Protein AF-A0A192H4T4-F1 (afdb_monomer)

Solvent-accessible surface area (backbone atoms only — not comparable to full-atom values): 6765 Å² total; per-residue (Å²): 135,54,72,69,37,53,52,30,50,54,44,42,57,75,65,61,73,80,56,85,68,47,50,64,35,34,38,38,35,41,34,66,88,84,41,29,37,36,37,29,46,33,38,27,42,76,93,49,92,63,68,48,77,42,82,41,45,76,42,51,58,85,45,52,66,62,51,51,50,34,54,51,52,47,56,73,76,39,93,54,59,75,45,82,44,63,57,86,54,76,77,71,84,78,84,70,83,75,75,79,88,77,80,88,79,81,89,80,90,136

Nearest PDB structures (foldseek):
  5i4a-assembly2_C  TM=3.421E-01  e=2.705E-01  Marinitoga piezophila KA3
  4bij-assembly1_A  TM=5.488E-01  e=2.875E+00  Escherichia phage T7
  1wsj-assembly3_C  TM=3.335E-01  e=1.816E+00  Escherichia coli
  1f21-assembly1_A  TM=3.363E-01  e=1.816E+00  Escherichia coli
  2z1j-assembly1_A  TM=3.312E-01  e=1.939E+00  Escherichia coli

Organism: NCBI:txid375175

Sequence (110 aa):
MIKASRELLERYDAKFTKLFNHEYWLVIVADYYDKVHTFYLYNKHIKQPLTDSHELARVEMSDKDTYTIMLRDLKVHSNLRIEFRDTRWPVRPESTVLVDRVHGHGSVTE

pLDDT: mean 80.96, std 19.26, range [36.34, 94.69]

Structure (mmCIF, N/CA/C/O backbone):
data_AF-A0A192H4T4-F1
#
_entry.id   AF-A0A192H4T4-F1
#
loop_
_atom_site.group_PDB
_atom_site.id
_atom_site.type_symbol
_atom_site.label_atom_id
_atom_site.label_alt_id
_atom_site.label_comp_id
_atom_site.label_asym_id
_atom_site.label_entity_id
_atom_site.label_seq_id
_atom_site.pdbx_PDB_ins_code
_atom_site.Cartn_x
_atom_site.Cartn_y
_atom_site.Cartn_z
_atom_site.occupancy
_atom_site.B_iso_or_equiv
_atom_site.auth_seq_id
_atom_site.auth_comp_id
_atom_site.auth_asym_id
_atom_site.auth_atom_id
_atom_site.pdbx_PDB_model_num
ATOM 1 N N . MET A 1 1 ? 3.131 12.474 -13.783 1.00 72.38 1 MET A N 1
ATOM 2 C CA . MET A 1 1 ? 2.374 11.319 -13.262 1.00 72.38 1 MET A CA 1
ATOM 3 C C . MET A 1 1 ? 2.129 10.352 -14.413 1.00 72.38 1 MET A C 1
ATOM 5 O O . MET A 1 1 ? 1.725 10.803 -15.479 1.00 72.38 1 MET A O 1
ATOM 9 N N . ILE A 1 2 ? 2.446 9.069 -14.234 1.00 89.50 2 ILE A N 1
ATOM 10 C CA . ILE A 1 2 ? 2.265 8.013 -15.253 1.00 89.50 2 ILE A CA 1
ATOM 11 C C . ILE A 1 2 ? 0.856 7.405 -15.175 1.00 89.50 2 ILE A C 1
ATOM 13 O O . ILE A 1 2 ? 0.200 7.525 -14.141 1.00 89.50 2 ILE A O 1
ATOM 17 N N . LYS A 1 3 ? 0.403 6.718 -16.235 1.00 91.38 3 LYS A N 1
ATOM 18 C CA . LYS A 1 3 ? -0.938 6.101 -16.287 1.00 91.38 3 LYS A CA 1
ATOM 19 C C . LYS A 1 3 ? -1.193 5.157 -15.101 1.00 91.38 3 LYS A C 1
ATOM 21 O O . LYS A 1 3 ? -2.185 5.328 -14.405 1.00 91.38 3 LYS A O 1
ATOM 26 N N . ALA A 1 4 ? -0.243 4.265 -14.808 1.00 88.19 4 ALA A N 1
ATOM 27 C CA . ALA A 1 4 ? -0.338 3.328 -13.685 1.00 88.19 4 ALA A CA 1
ATOM 28 C C . ALA A 1 4 ? -0.497 4.032 -12.322 1.00 88.19 4 ALA A C 1
ATOM 30 O O . ALA A 1 4 ? -1.269 3.591 -11.477 1.00 88.19 4 ALA A O 1
ATOM 31 N N . SER A 1 5 ? 0.194 5.160 -12.126 1.00 90.25 5 SER A N 1
ATOM 32 C CA . SER A 1 5 ? 0.088 5.980 -10.913 1.00 90.25 5 SER A CA 1
ATOM 33 C C . SER A 1 5 ? -1.295 6.622 -10.795 1.00 90.25 5 SER A C 1
ATOM 35 O O . SER A 1 5 ? -1.905 6.582 -9.733 1.00 90.25 5 SER A O 1
ATOM 37 N N . ARG A 1 6 ? -1.854 7.122 -11.903 1.00 92.19 6 ARG A N 1
ATOM 38 C CA . ARG A 1 6 ? -3.225 7.645 -11.916 1.00 92.19 6 ARG A CA 1
ATOM 39 C C . ARG A 1 6 ? -4.250 6.563 -11.556 1.00 92.19 6 ARG A C 1
ATOM 41 O O . ARG A 1 6 ? -5.071 6.800 -10.680 1.00 92.19 6 ARG A O 1
ATOM 48 N N . GLU A 1 7 ? -4.143 5.376 -12.152 1.00 93.75 7 GLU A N 1
ATOM 49 C CA . GLU A 1 7 ? -5.040 4.246 -11.859 1.00 93.75 7 GLU A CA 1
ATOM 50 C C . GLU A 1 7 ? -4.943 3.793 -10.391 1.00 93.75 7 GLU A C 1
ATOM 52 O O . GLU A 1 7 ? -5.960 3.491 -9.765 1.00 93.75 7 GLU A O 1
ATOM 57 N N . LEU A 1 8 ? -3.735 3.794 -9.813 1.00 93.44 8 LEU A N 1
ATOM 58 C CA . LEU A 1 8 ? -3.517 3.545 -8.384 1.00 93.44 8 LEU A CA 1
ATOM 59 C C . LEU A 1 8 ? -4.271 4.560 -7.518 1.00 93.44 8 LEU A C 1
ATOM 61 O O . LEU A 1 8 ? -4.944 4.162 -6.568 1.00 93.44 8 LEU A O 1
ATOM 65 N N . LEU A 1 9 ? -4.155 5.853 -7.832 1.00 93.69 9 LEU A N 1
ATOM 66 C CA . LEU A 1 9 ? -4.810 6.913 -7.065 1.00 93.69 9 LEU A CA 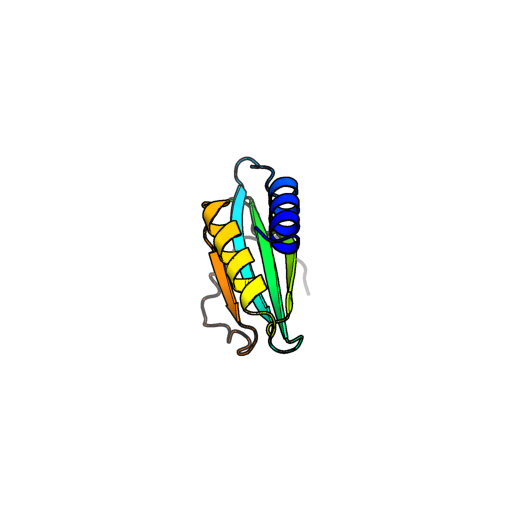1
ATOM 67 C C . LEU A 1 9 ? -6.335 6.881 -7.220 1.00 93.69 9 LEU A C 1
ATOM 69 O O . LEU A 1 9 ? -7.042 7.075 -6.239 1.00 93.69 9 LEU A O 1
ATOM 73 N N . GLU A 1 10 ? -6.851 6.570 -8.409 1.00 93.94 10 GLU A N 1
ATOM 74 C CA . GLU A 1 10 ? -8.294 6.410 -8.639 1.00 93.94 10 GLU A CA 1
ATOM 75 C C . GLU A 1 10 ? -8.865 5.242 -7.823 1.00 93.94 10 GLU A C 1
ATOM 77 O O . GLU A 1 10 ? -9.912 5.369 -7.187 1.00 93.94 10 GLU A O 1
ATOM 82 N N . ARG A 1 11 ? -8.152 4.110 -7.774 1.00 93.50 11 ARG A N 1
ATOM 83 C CA . ARG A 1 11 ? -8.535 2.973 -6.924 1.00 93.50 11 ARG A CA 1
ATOM 84 C C . ARG A 1 11 ? -8.406 3.295 -5.440 1.00 93.50 11 ARG A C 1
ATOM 86 O O . ARG A 1 11 ? -9.246 2.856 -4.659 1.00 93.50 11 ARG A O 1
ATOM 93 N N . TYR A 1 12 ? -7.380 4.051 -5.050 1.00 94.25 12 TYR A N 1
ATOM 94 C CA . TYR A 1 12 ? -7.215 4.526 -3.680 1.00 94.25 12 TYR A CA 1
ATOM 95 C C . TYR A 1 12 ? -8.407 5.387 -3.255 1.00 94.25 12 TYR A C 1
ATOM 97 O O . TYR A 1 12 ? -9.023 5.085 -2.237 1.00 94.25 12 TYR A O 1
ATOM 105 N N . ASP A 1 13 ? -8.772 6.395 -4.047 1.00 92.94 13 ASP A N 1
ATOM 106 C CA . ASP A 1 13 ? -9.876 7.312 -3.741 1.00 92.94 13 ASP A CA 1
ATOM 107 C C . ASP A 1 13 ? -11.217 6.566 -3.663 1.00 92.94 13 ASP A C 1
ATOM 109 O O . ASP A 1 13 ? -11.969 6.724 -2.704 1.00 92.94 13 ASP A O 1
ATOM 113 N N . ALA A 1 14 ? -11.450 5.623 -4.584 1.00 92.69 14 ALA A N 1
ATOM 114 C CA . ALA A 1 14 ? -12.647 4.784 -4.578 1.00 92.69 14 ALA A CA 1
ATOM 115 C C . ALA A 1 14 ? -12.775 3.889 -3.329 1.00 92.69 14 ALA A C 1
ATOM 117 O O . ALA A 1 14 ? -13.886 3.523 -2.940 1.00 92.69 14 ALA A O 1
ATOM 118 N N . LYS A 1 15 ? -11.656 3.488 -2.714 1.00 89.94 15 LYS A N 1
ATOM 119 C CA . LYS A 1 15 ? -11.638 2.620 -1.522 1.00 89.94 15 LYS A CA 1
ATOM 120 C C . LYS A 1 15 ? -11.518 3.400 -0.217 1.00 89.94 15 LYS A C 1
ATOM 122 O O . LYS A 1 15 ? -11.983 2.930 0.822 1.00 89.94 15 LYS A O 1
ATOM 127 N N . PHE A 1 16 ? -10.933 4.589 -0.249 1.00 90.69 16 PHE A N 1
ATOM 128 C CA . PHE A 1 16 ? -10.751 5.439 0.916 1.00 90.69 16 PHE A CA 1
ATOM 129 C C . PHE A 1 16 ? -12.036 6.213 1.243 1.00 90.69 16 PHE A C 1
ATOM 131 O O . PHE A 1 16 ? -12.178 7.404 0.987 1.00 90.69 16 PHE A O 1
ATOM 138 N N . THR A 1 17 ? -12.986 5.524 1.870 1.00 86.38 17 THR A N 1
ATOM 139 C CA . THR A 1 17 ? -14.330 6.052 2.162 1.00 86.38 17 THR A CA 1
ATOM 140 C C . THR A 1 17 ? -14.429 6.852 3.470 1.00 86.38 17 THR A C 1
ATOM 142 O O . THR A 1 17 ? -15.525 7.242 3.864 1.00 86.38 17 THR A O 1
ATOM 145 N N . LYS A 1 18 ? -13.299 7.131 4.147 1.00 83.38 18 LYS A N 1
ATOM 146 C CA . LYS A 1 18 ? -13.221 7.891 5.418 1.00 83.38 18 LYS A CA 1
ATOM 147 C C . LYS A 1 18 ? -14.267 7.452 6.457 1.00 83.38 18 LYS A C 1
ATOM 149 O O . LYS A 1 18 ? -14.906 8.279 7.106 1.00 83.38 18 LYS A O 1
ATOM 154 N N . LEU A 1 19 ? -14.448 6.140 6.609 1.00 86.06 19 LEU A N 1
ATOM 155 C CA . LEU A 1 19 ? -15.404 5.585 7.570 1.00 86.06 19 LEU A CA 1
ATOM 156 C C . LEU A 1 19 ? -15.087 6.024 9.007 1.00 86.06 19 LEU A C 1
ATOM 158 O O . LEU A 1 19 ? -13.928 6.073 9.425 1.00 86.06 19 LEU A O 1
ATOM 162 N N . PHE A 1 20 ? -16.137 6.315 9.775 1.00 82.88 20 PHE A N 1
ATOM 163 C CA . PHE A 1 20 ? -16.020 6.697 11.179 1.00 82.88 20 PHE A CA 1
ATOM 164 C C . PHE A 1 20 ? -15.489 5.532 12.023 1.00 82.88 20 PHE A C 1
ATOM 166 O O . PHE A 1 20 ? -15.939 4.403 11.860 1.00 82.88 20 PHE A O 1
ATOM 173 N N . ASN A 1 21 ? -14.563 5.805 12.948 1.00 88.88 21 ASN A N 1
ATOM 174 C CA . ASN A 1 21 ? -13.867 4.801 13.766 1.00 88.88 21 ASN A CA 1
ATOM 175 C C . ASN A 1 21 ? -13.079 3.744 12.972 1.00 88.88 21 ASN A C 1
ATOM 177 O O . ASN A 1 21 ? -12.868 2.639 13.477 1.00 88.88 21 ASN A O 1
ATOM 181 N N . HIS A 1 22 ? -12.638 4.060 11.753 1.00 90.38 22 HIS A N 1
ATOM 182 C CA . HIS A 1 22 ? -11.704 3.217 11.011 1.00 90.38 22 HIS A CA 1
ATOM 183 C C . HIS A 1 22 ? -10.316 3.848 10.979 1.00 90.38 22 HIS A C 1
ATOM 185 O O . HIS A 1 22 ? -10.159 5.038 10.708 1.00 90.38 22 HIS A O 1
ATOM 191 N N . GLU A 1 23 ? -9.308 3.023 11.225 1.00 90.38 23 GLU A N 1
ATOM 192 C CA . GLU A 1 23 ? -7.921 3.343 10.927 1.00 90.38 23 GLU A CA 1
ATOM 193 C C . GLU A 1 23 ? -7.593 2.845 9.522 1.00 90.38 23 GLU A C 1
ATOM 195 O O . GLU A 1 23 ? -7.999 1.747 9.139 1.00 90.38 23 GLU A O 1
ATOM 200 N N . TYR A 1 24 ? -6.864 3.660 8.763 1.00 93.38 24 TYR A N 1
ATOM 201 C CA . TYR A 1 24 ? -6.397 3.326 7.423 1.00 93.38 24 TYR A CA 1
ATOM 202 C C . TYR A 1 24 ? -4.879 3.413 7.386 1.00 93.38 24 TYR A C 1
ATOM 204 O O . TYR A 1 24 ? -4.284 4.341 7.936 1.00 93.38 24 TYR A O 1
ATOM 212 N N . TRP A 1 25 ? -4.248 2.475 6.694 1.00 94.44 25 TRP A N 1
ATOM 213 C CA . TRP A 1 25 ? -2.821 2.525 6.408 1.00 94.44 25 TRP A CA 1
ATOM 214 C C . TRP A 1 25 ? -2.531 1.824 5.089 1.00 94.44 25 TRP A C 1
ATOM 216 O O . TRP A 1 25 ? -3.321 1.029 4.583 1.00 94.44 25 TRP A O 1
ATOM 226 N N . LEU A 1 26 ? -1.392 2.153 4.501 1.00 94.06 26 LEU A N 1
ATOM 227 C CA . LEU A 1 26 ? -0.948 1.565 3.249 1.00 94.06 26 LEU A CA 1
ATOM 228 C C . LEU A 1 26 ? 0.008 0.416 3.547 1.00 94.06 26 LEU A C 1
ATOM 230 O O . LEU A 1 26 ? 0.865 0.532 4.423 1.00 94.06 26 LEU A O 1
ATOM 234 N N . VAL A 1 27 ? -0.112 -0.674 2.797 1.00 93.50 27 VAL A N 1
ATOM 235 C CA . VAL A 1 27 ? 0.803 -1.815 2.882 1.00 93.50 27 VAL A CA 1
ATOM 236 C C . VAL A 1 27 ? 1.383 -2.080 1.506 1.00 93.50 27 VAL A C 1
ATOM 238 O O . VAL A 1 27 ? 0.653 -2.284 0.540 1.00 93.50 27 VAL A O 1
ATOM 241 N N . ILE A 1 28 ? 2.707 -2.075 1.413 1.00 93.38 28 ILE A N 1
ATOM 242 C CA . ILE A 1 28 ? 3.438 -2.361 0.183 1.00 93.38 28 ILE A CA 1
ATOM 243 C C . ILE A 1 28 ? 4.167 -3.675 0.390 1.00 93.38 28 ILE A C 1
ATOM 245 O O . ILE A 1 28 ? 5.063 -3.768 1.228 1.00 93.38 28 ILE A O 1
ATOM 249 N N . VAL A 1 29 ? 3.759 -4.691 -0.361 1.00 91.69 29 VAL A N 1
ATOM 250 C CA . VAL A 1 29 ? 4.316 -6.039 -0.276 1.00 91.69 29 VAL A CA 1
ATOM 251 C C . VAL A 1 29 ? 5.264 -6.245 -1.446 1.00 91.69 29 VAL A 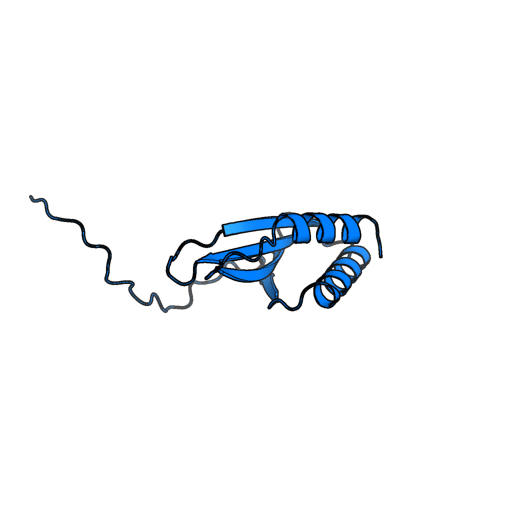C 1
ATOM 253 O O . VAL A 1 29 ? 4.837 -6.210 -2.598 1.00 91.69 29 VAL A O 1
ATOM 256 N N . ALA A 1 30 ? 6.543 -6.450 -1.149 1.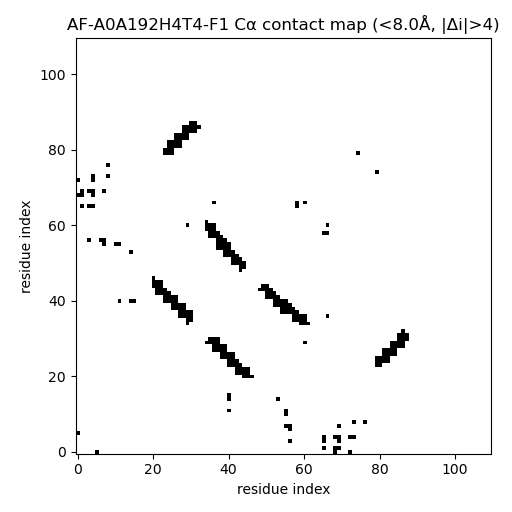00 89.75 30 ALA A N 1
ATOM 257 C CA . ALA A 1 30 ? 7.521 -6.936 -2.107 1.00 89.75 30 ALA A CA 1
ATOM 258 C C . ALA A 1 30 ? 7.444 -8.466 -2.132 1.00 89.75 30 ALA A C 1
ATOM 260 O O . ALA A 1 30 ? 7.934 -9.129 -1.211 1.00 89.75 30 ALA A O 1
ATOM 261 N N . ASP A 1 31 ? 6.788 -9.004 -3.160 1.00 88.50 31 ASP A N 1
ATOM 262 C CA . ASP A 1 31 ? 6.679 -10.437 -3.374 1.00 88.50 31 ASP A CA 1
ATOM 263 C C . ASP A 1 31 ? 7.792 -10.949 -4.292 1.00 88.50 31 ASP A C 1
ATOM 265 O O . ASP A 1 31 ? 7.824 -10.662 -5.488 1.00 88.50 31 ASP A O 1
ATOM 269 N N . TYR A 1 32 ? 8.725 -11.713 -3.727 1.00 86.69 32 TYR A N 1
ATOM 270 C CA . TYR A 1 32 ? 9.905 -12.193 -4.459 1.00 86.69 32 TYR A CA 1
ATOM 271 C C . TYR A 1 32 ? 9.662 -13.480 -5.226 1.00 86.69 32 TYR A C 1
ATOM 273 O O . TYR A 1 32 ? 10.467 -13.824 -6.093 1.00 86.69 32 TYR A O 1
ATOM 281 N N . TYR A 1 33 ? 8.581 -14.185 -4.904 1.00 85.06 33 TYR A N 1
ATOM 282 C CA . TYR A 1 33 ? 8.210 -15.414 -5.579 1.00 85.06 33 TYR A CA 1
ATOM 283 C C . TYR A 1 33 ? 7.604 -15.103 -6.953 1.00 85.06 33 TYR A C 1
ATOM 285 O O . TYR A 1 33 ? 8.089 -15.594 -7.970 1.00 85.06 33 TYR A O 1
ATOM 293 N N . ASP A 1 34 ? 6.623 -14.204 -6.982 1.00 86.56 34 ASP A N 1
ATOM 294 C CA . ASP A 1 34 ? 5.947 -13.681 -8.173 1.00 86.56 34 ASP A CA 1
ATOM 295 C C . ASP A 1 34 ? 6.723 -12.511 -8.810 1.00 86.56 34 ASP A C 1
ATOM 297 O O . ASP A 1 34 ? 6.432 -12.095 -9.926 1.00 86.56 34 ASP A O 1
ATOM 301 N N . LYS A 1 35 ? 7.759 -12.000 -8.125 1.00 91.06 35 LYS A N 1
ATOM 302 C CA . LYS A 1 35 ? 8.592 -10.856 -8.540 1.00 91.06 35 LYS A CA 1
ATOM 303 C C . LYS A 1 35 ? 7.764 -9.601 -8.810 1.00 91.06 35 LYS A C 1
ATOM 305 O O . LYS A 1 35 ? 8.017 -8.875 -9.776 1.00 91.06 35 LYS A O 1
ATOM 310 N N . VAL A 1 36 ? 6.830 -9.283 -7.916 1.00 92.19 36 VAL A N 1
ATOM 311 C CA . VAL A 1 36 ? 5.987 -8.079 -7.997 1.00 92.19 36 VAL A CA 1
ATOM 312 C C . VAL A 1 36 ? 5.993 -7.274 -6.698 1.00 92.19 36 VAL A C 1
ATOM 314 O O . VAL A 1 36 ? 6.078 -7.819 -5.603 1.00 92.19 36 VAL A O 1
ATOM 317 N N . HIS A 1 37 ? 5.844 -5.956 -6.803 1.00 92.44 37 HIS A N 1
ATOM 318 C CA . HIS A 1 37 ? 5.402 -5.116 -5.696 1.00 92.44 37 HIS A CA 1
ATOM 319 C C . HIS A 1 37 ? 3.893 -4.924 -5.796 1.00 92.44 37 HIS A C 1
ATOM 321 O O . HIS A 1 37 ? 3.379 -4.498 -6.832 1.00 92.44 37 HIS A O 1
ATOM 327 N N . THR A 1 38 ? 3.180 -5.196 -4.709 1.00 93.31 38 THR A N 1
ATOM 328 C CA . THR A 1 38 ? 1.733 -4.980 -4.637 1.00 93.31 38 THR A CA 1
ATOM 329 C C . THR A 1 38 ? 1.410 -3.933 -3.579 1.00 93.31 38 THR A C 1
ATOM 331 O O . THR A 1 38 ? 1.900 -3.996 -2.452 1.00 93.31 38 THR A O 1
ATOM 334 N N . PHE A 1 39 ? 0.595 -2.955 -3.959 1.00 94.38 39 PHE A N 1
ATOM 335 C CA . PHE A 1 39 ? 0.130 -1.861 -3.118 1.00 94.38 39 PHE A CA 1
ATOM 336 C C . PHE A 1 39 ? -1.264 -2.183 -2.603 1.00 94.38 39 PHE A C 1
ATOM 338 O O . PHE A 1 39 ? -2.171 -2.446 -3.394 1.00 94.38 39 PHE A O 1
ATOM 345 N N . TYR A 1 40 ? -1.448 -2.085 -1.294 1.00 94.69 40 TYR A N 1
ATOM 346 C CA . TYR A 1 40 ? -2.726 -2.300 -0.641 1.00 94.69 40 TYR A CA 1
ATOM 347 C C . TYR A 1 40 ? -3.125 -1.103 0.219 1.00 94.69 40 TYR A C 1
ATOM 349 O O . TYR A 1 40 ? -2.282 -0.475 0.863 1.00 94.69 40 TYR A O 1
ATOM 357 N N . LEU A 1 41 ? -4.429 -0.844 0.280 1.00 94.50 41 LEU A N 1
ATOM 358 C CA . LEU A 1 41 ? -5.050 -0.033 1.319 1.00 94.50 41 LEU A CA 1
ATOM 359 C C . LEU A 1 41 ? -5.642 -0.974 2.355 1.00 94.50 41 LEU A C 1
AT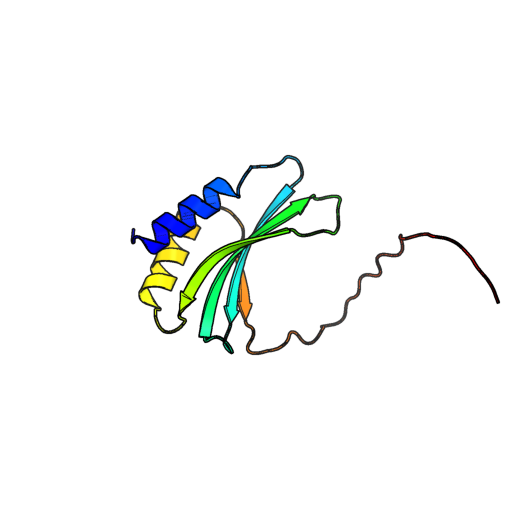OM 361 O O . LEU A 1 41 ? -6.539 -1.757 2.043 1.00 94.50 41 LEU A O 1
ATOM 365 N N . TYR A 1 42 ? -5.134 -0.901 3.574 1.00 93.75 42 TYR A N 1
ATOM 366 C CA . TYR A 1 42 ? -5.697 -1.622 4.699 1.00 93.75 42 TYR A CA 1
ATOM 367 C C . TYR A 1 42 ? -6.611 -0.682 5.465 1.00 93.75 42 TYR A C 1
ATOM 369 O O . TYR A 1 42 ? -6.327 0.512 5.605 1.00 93.75 42 TYR A O 1
ATOM 377 N N . ASN A 1 43 ? -7.711 -1.227 5.964 1.00 92.00 43 ASN A N 1
ATOM 378 C CA . ASN A 1 43 ? -8.551 -0.535 6.916 1.00 92.00 43 ASN A CA 1
ATOM 379 C C . ASN A 1 43 ? -8.987 -1.479 8.031 1.00 92.00 43 ASN A C 1
ATOM 381 O O . ASN A 1 43 ? -9.112 -2.687 7.841 1.00 92.00 43 ASN A O 1
ATOM 385 N N . LYS A 1 44 ? -9.212 -0.923 9.212 1.00 91.06 44 LYS A N 1
ATOM 386 C CA . LYS A 1 44 ? -9.691 -1.679 10.363 1.00 91.06 44 LYS A CA 1
ATOM 387 C C . LYS A 1 44 ? -10.588 -0.801 11.207 1.00 91.06 44 LYS A C 1
ATOM 389 O O . LYS A 1 44 ? -10.230 0.330 11.529 1.00 91.06 44 LYS A O 1
ATOM 394 N N . HIS A 1 45 ? -11.728 -1.339 11.621 1.00 89.50 45 HIS A N 1
ATOM 395 C CA . HIS A 1 45 ? -12.543 -0.682 12.633 1.00 89.50 45 HIS A CA 1
ATOM 396 C C . HIS A 1 45 ? -11.835 -0.772 13.992 1.00 89.50 45 HIS A C 1
ATOM 398 O O . HIS A 1 45 ? -11.507 -1.865 14.446 1.00 89.50 45 HIS A O 1
ATOM 404 N N . ILE A 1 46 ? -11.647 0.354 14.683 1.00 87.94 46 ILE A N 1
ATOM 405 C CA . ILE A 1 46 ? -10.818 0.459 15.902 1.00 87.94 46 ILE A CA 1
ATOM 406 C C . ILE A 1 46 ? -11.236 -0.549 16.988 1.00 87.94 46 ILE A C 1
ATOM 408 O O . ILE A 1 46 ? -10.395 -1.061 17.721 1.00 87.94 46 ILE A O 1
ATOM 412 N N . LYS A 1 47 ? -12.532 -0.872 17.079 1.00 86.44 47 LYS A N 1
ATOM 413 C CA . LYS A 1 47 ? -13.077 -1.809 18.082 1.00 86.44 47 LYS A CA 1
ATOM 414 C C . LYS A 1 47 ? -13.185 -3.266 17.618 1.00 86.44 47 LYS A C 1
ATOM 416 O O . LYS A 1 47 ? -13.736 -4.077 18.350 1.00 86.44 47 LYS A O 1
ATOM 421 N N . GLN A 1 48 ? -12.761 -3.591 16.398 1.00 84.62 48 GLN A N 1
ATOM 422 C CA . GLN A 1 48 ? -12.885 -4.940 15.842 1.00 84.62 48 GLN A CA 1
ATOM 423 C C . 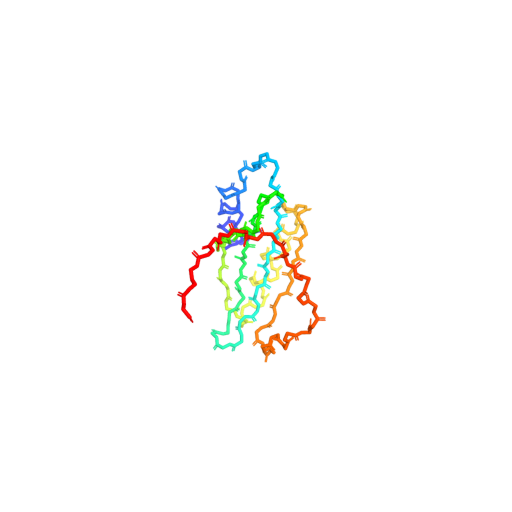GLN A 1 48 ? -11.512 -5.472 15.433 1.00 84.62 48 GLN A C 1
ATOM 425 O O . GLN A 1 48 ? -10.682 -4.700 14.965 1.00 84.62 48 GLN A O 1
ATOM 430 N N . PRO A 1 49 ? -11.245 -6.779 15.573 1.00 81.94 49 PRO A N 1
ATOM 431 C CA . PRO A 1 49 ? -9.962 -7.358 15.184 1.00 81.94 49 PRO A CA 1
ATOM 432 C C . PRO A 1 49 ? -9.801 -7.500 13.662 1.00 81.94 49 PRO A C 1
ATOM 434 O O . PRO A 1 49 ? -8.679 -7.684 13.195 1.00 81.94 49 PRO A O 1
ATOM 437 N N . LEU A 1 50 ? -10.892 -7.404 12.894 1.00 86.50 50 LEU A N 1
ATOM 438 C CA . LEU A 1 50 ? -10.888 -7.649 11.457 1.00 86.50 50 LEU A CA 1
ATOM 439 C C . LEU A 1 50 ? -10.261 -6.483 10.684 1.00 86.50 50 LEU A C 1
ATOM 441 O O . LEU A 1 50 ? -10.754 -5.355 10.727 1.00 86.50 50 LEU A O 1
ATOM 445 N N . THR A 1 51 ? -9.191 -6.795 9.958 1.00 88.50 51 THR A N 1
ATOM 446 C CA . THR A 1 51 ? -8.555 -5.894 8.997 1.00 88.50 51 THR A CA 1
ATOM 447 C C . THR A 1 51 ? -9.037 -6.262 7.604 1.00 88.50 51 THR A C 1
ATOM 449 O O . THR A 1 51 ? -8.907 -7.415 7.194 1.00 88.50 51 THR A O 1
ATOM 452 N N . ASP A 1 52 ? -9.563 -5.285 6.881 1.00 88.56 52 ASP A N 1
ATOM 453 C CA . ASP A 1 52 ? -9.866 -5.407 5.465 1.00 88.56 52 ASP A CA 1
ATOM 454 C C . ASP A 1 52 ? -8.664 -4.927 4.641 1.00 88.56 52 ASP A C 1
ATOM 456 O O . ASP A 1 52 ? -7.983 -3.963 5.007 1.00 88.56 52 ASP A O 1
ATOM 460 N N . SER A 1 53 ? -8.384 -5.623 3.543 1.00 91.44 53 SER A N 1
ATOM 461 C CA . SER A 1 53 ? -7.301 -5.300 2.623 1.00 91.44 53 SER A CA 1
ATOM 462 C C . SER A 1 53 ? -7.833 -5.147 1.205 1.00 91.44 53 SER A C 1
ATOM 464 O O . SER A 1 53 ? -8.382 -6.089 0.630 1.00 91.44 53 SER A O 1
ATOM 466 N N . HIS A 1 54 ? -7.578 -3.996 0.595 1.00 93.31 54 HIS A N 1
ATOM 467 C CA . HIS A 1 54 ? -7.916 -3.725 -0.796 1.00 93.31 54 HIS A CA 1
ATOM 468 C C . HIS A 1 54 ? -6.650 -3.613 -1.639 1.00 93.31 54 HIS A C 1
ATOM 470 O O . HIS A 1 54 ? -5.804 -2.762 -1.370 1.00 93.31 54 HIS A O 1
ATOM 476 N N . GLU A 1 55 ? -6.528 -4.439 -2.677 1.00 94.50 55 GLU A N 1
ATOM 477 C CA . GLU A 1 55 ? -5.464 -4.287 -3.670 1.00 94.50 55 GLU A CA 1
ATOM 478 C C . GLU A 1 55 ? -5.710 -3.024 -4.505 1.00 94.50 55 GLU A C 1
ATOM 480 O O . GLU A 1 55 ? -6.778 -2.843 -5.093 1.00 94.50 55 GLU A O 1
ATOM 485 N N . LEU A 1 56 ? -4.714 -2.142 -4.552 1.00 93.62 56 LEU A N 1
ATOM 486 C CA . LEU A 1 56 ? -4.758 -0.915 -5.337 1.00 93.62 56 LEU A CA 1
ATOM 487 C C . LEU A 1 56 ? -4.038 -1.106 -6.670 1.00 93.62 56 LEU A C 1
ATOM 489 O O . LEU A 1 56 ? -4.602 -0.832 -7.726 1.00 93.62 56 LEU A O 1
ATOM 493 N N . ALA A 1 57 ? -2.804 -1.602 -6.645 1.00 94.38 57 ALA A N 1
ATOM 494 C CA . ALA A 1 57 ? -2.038 -1.850 -7.858 1.00 94.38 57 ALA A CA 1
ATOM 495 C C . ALA A 1 57 ? -0.971 -2.917 -7.646 1.00 94.38 57 ALA A C 1
ATOM 497 O O . ALA A 1 57 ? -0.507 -3.144 -6.530 1.00 94.38 57 ALA A O 1
ATOM 498 N N . ARG A 1 58 ? -0.526 -3.497 -8.757 1.00 93.75 58 ARG A N 1
ATOM 499 C CA . ARG A 1 58 ? 0.575 -4.448 -8.830 1.00 93.75 58 ARG A CA 1
ATOM 500 C C . ARG A 1 58 ? 1.542 -3.989 -9.918 1.00 93.75 58 ARG A C 1
ATOM 502 O O . ARG A 1 58 ? 1.108 -3.624 -11.007 1.00 93.75 58 ARG A O 1
ATOM 509 N N . VAL A 1 59 ? 2.833 -3.993 -9.613 1.00 93.69 59 VAL A N 1
ATOM 510 C CA . VAL A 1 59 ? 3.916 -3.628 -10.535 1.00 93.69 59 VAL A CA 1
ATOM 511 C C . VAL A 1 59 ? 5.016 -4.675 -10.460 1.00 93.69 59 VAL A C 1
ATOM 513 O O . VAL A 1 59 ? 5.315 -5.186 -9.384 1.00 93.69 59 VAL A O 1
ATOM 516 N N . GLU A 1 60 ? 5.632 -5.008 -11.585 1.00 93.62 60 GLU A N 1
ATOM 517 C CA . GLU A 1 60 ? 6.768 -5.929 -11.601 1.00 93.62 60 GLU A CA 1
ATOM 518 C C . GLU A 1 60 ? 7.964 -5.342 -10.837 1.00 93.62 60 GLU A C 1
ATOM 520 O O . GLU A 1 60 ? 8.259 -4.150 -10.919 1.00 93.62 60 GLU A O 1
ATOM 525 N N . MET A 1 61 ? 8.705 -6.173 -10.102 1.00 89.94 61 MET A N 1
ATOM 526 C CA . MET A 1 61 ? 9.899 -5.733 -9.366 1.00 89.94 61 MET A CA 1
ATOM 527 C C . MET A 1 61 ? 11.021 -5.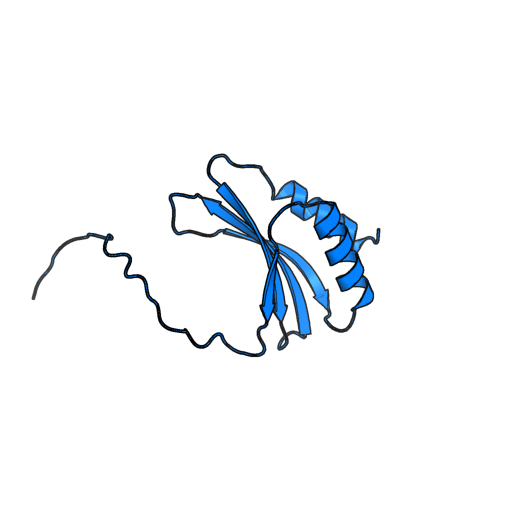233 -10.280 1.00 89.94 61 MET A C 1
ATOM 529 O O . MET A 1 61 ? 11.874 -4.461 -9.836 1.00 89.94 61 MET A O 1
ATOM 533 N N . SER A 1 62 ? 11.028 -5.677 -11.537 1.00 90.00 62 SER A N 1
ATOM 534 C CA . SER A 1 62 ? 11.954 -5.203 -12.567 1.00 90.00 62 SER A CA 1
ATOM 535 C C . SER A 1 62 ? 11.683 -3.747 -12.957 1.00 90.00 62 SER A C 1
ATOM 537 O O . SER A 1 62 ? 12.625 -3.029 -13.288 1.00 90.00 62 SER A O 1
ATOM 539 N N . ASP A 1 63 ? 10.431 -3.288 -12.860 1.00 91.00 63 ASP A N 1
ATOM 540 C CA . ASP A 1 63 ? 10.013 -1.943 -13.263 1.00 91.00 63 ASP A CA 1
ATOM 541 C C . ASP A 1 63 ? 10.149 -0.942 -12.103 1.00 91.00 63 ASP A C 1
ATOM 543 O O . ASP A 1 63 ? 9.191 -0.459 -11.484 1.00 91.00 63 ASP A O 1
ATOM 547 N N . LYS A 1 64 ? 11.411 -0.6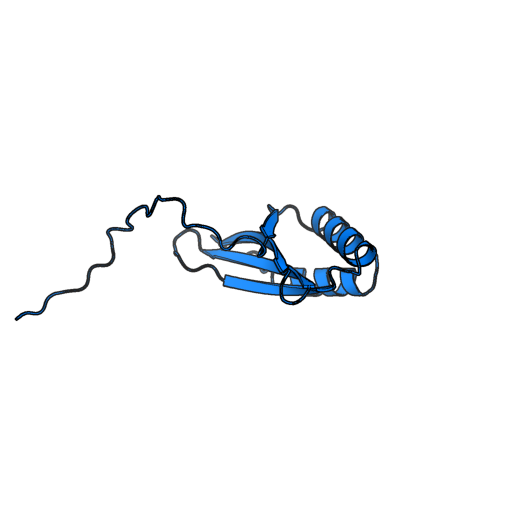76 -11.751 1.00 90.19 64 LYS A N 1
ATOM 548 C CA . LYS A 1 64 ? 11.779 0.181 -10.614 1.00 90.19 64 LYS A CA 1
ATOM 549 C C . LYS A 1 64 ? 11.326 1.625 -10.802 1.00 90.19 64 LYS A C 1
ATOM 551 O O . LYS A 1 64 ? 10.986 2.279 -9.813 1.00 90.19 64 LYS A O 1
ATOM 556 N N . ASP A 1 65 ? 11.313 2.117 -12.036 1.00 92.00 65 ASP A N 1
ATOM 557 C CA . ASP A 1 65 ? 10.878 3.469 -12.373 1.00 92.00 65 ASP A CA 1
ATOM 558 C C . ASP A 1 65 ? 9.382 3.649 -12.100 1.00 92.00 65 ASP A C 1
ATOM 560 O O . ASP A 1 65 ? 9.002 4.566 -11.363 1.00 92.00 65 ASP A O 1
ATOM 564 N N . THR A 1 66 ? 8.533 2.733 -12.585 1.00 91.38 66 THR A N 1
ATOM 565 C CA . THR A 1 66 ? 7.088 2.759 -12.308 1.00 91.38 66 THR A CA 1
ATOM 566 C C . THR A 1 66 ? 6.820 2.647 -10.814 1.00 91.38 66 THR A C 1
ATOM 568 O O . THR A 1 66 ? 6.088 3.475 -10.271 1.00 91.38 66 THR A O 1
ATOM 571 N N . TYR A 1 67 ? 7.465 1.705 -10.118 1.00 93.19 67 TYR A N 1
ATOM 572 C CA . TYR A 1 67 ? 7.337 1.565 -8.663 1.00 93.19 67 TYR A CA 1
ATOM 573 C C . TYR A 1 67 ? 7.694 2.859 -7.917 1.00 93.19 67 TYR A C 1
ATOM 575 O O . TYR A 1 67 ? 6.945 3.309 -7.048 1.00 93.19 67 TYR A O 1
ATOM 583 N N . THR A 1 68 ? 8.820 3.485 -8.268 1.00 93.12 68 THR A N 1
ATOM 584 C CA . THR A 1 68 ? 9.304 4.702 -7.600 1.00 93.12 68 THR A CA 1
ATOM 585 C C . THR A 1 68 ? 8.353 5.874 -7.818 1.00 93.12 68 THR A C 1
ATOM 587 O O . THR A 1 68 ? 8.055 6.610 -6.874 1.00 93.12 68 THR A O 1
ATOM 590 N N . ILE A 1 69 ? 7.839 6.035 -9.041 1.00 93.75 69 ILE A N 1
ATOM 591 C CA . ILE A 1 69 ? 6.869 7.083 -9.373 1.00 93.75 69 ILE A CA 1
ATOM 592 C C . ILE A 1 69 ? 5.557 6.850 -8.619 1.00 93.75 69 ILE A C 1
ATOM 594 O O . ILE A 1 69 ? 5.075 7.767 -7.958 1.00 93.75 69 ILE A O 1
ATOM 598 N N . MET A 1 70 ? 5.023 5.625 -8.643 1.00 93.31 70 MET A N 1
ATOM 599 C CA . MET A 1 70 ? 3.792 5.260 -7.932 1.00 93.31 70 MET A CA 1
ATOM 600 C C . MET A 1 70 ? 3.914 5.489 -6.424 1.00 93.31 70 MET A C 1
ATOM 602 O O . MET A 1 70 ? 3.036 6.101 -5.825 1.00 93.31 70 MET A O 1
ATOM 606 N N . LEU A 1 71 ? 5.023 5.068 -5.808 1.00 93.31 71 LEU A N 1
ATOM 607 C CA . LEU A 1 71 ? 5.271 5.282 -4.383 1.00 93.31 71 LEU A CA 1
ATOM 608 C C . LEU A 1 71 ? 5.376 6.770 -4.033 1.00 93.31 71 LEU A C 1
ATOM 610 O O . LEU A 1 71 ? 4.861 7.199 -3.000 1.00 93.31 71 LEU A O 1
ATOM 614 N N . ARG A 1 72 ? 6.057 7.560 -4.868 1.00 94.00 72 ARG A N 1
ATOM 615 C CA . ARG A 1 72 ? 6.183 9.008 -4.675 1.00 94.00 72 ARG A CA 1
ATOM 616 C C . ARG A 1 72 ? 4.824 9.691 -4.764 1.00 94.00 72 ARG A C 1
ATOM 618 O O . ARG A 1 72 ? 4.481 10.445 -3.860 1.00 94.00 72 ARG A O 1
ATOM 625 N N . ASP A 1 73 ? 4.074 9.437 -5.831 1.00 92.75 73 ASP A N 1
ATOM 626 C CA . ASP A 1 73 ? 2.755 10.032 -6.045 1.00 92.75 73 ASP A CA 1
ATOM 627 C C . ASP A 1 73 ? 1.784 9.625 -4.924 1.00 92.75 73 ASP A C 1
ATOM 629 O O . ASP A 1 73 ? 1.086 10.478 -4.381 1.00 92.75 73 ASP A O 1
ATOM 633 N N . LEU A 1 74 ? 1.808 8.358 -4.495 1.00 91.94 74 LEU A N 1
ATOM 634 C CA . LEU A 1 74 ? 0.994 7.864 -3.383 1.00 91.94 74 LEU A CA 1
ATOM 635 C C . LEU A 1 74 ? 1.331 8.563 -2.059 1.00 91.94 74 LEU A C 1
ATOM 637 O O . LEU A 1 74 ? 0.418 8.948 -1.338 1.00 91.94 74 LEU A O 1
ATOM 641 N N . LYS A 1 75 ? 2.618 8.779 -1.754 1.00 91.44 75 LYS A N 1
ATOM 642 C CA . LYS A 1 75 ? 3.065 9.531 -0.563 1.00 91.44 75 LYS A CA 1
ATOM 643 C C . LYS A 1 75 ? 2.670 11.006 -0.595 1.00 91.44 75 LYS A C 1
ATOM 645 O O . LYS A 1 75 ? 2.486 11.607 0.453 1.00 91.44 75 LYS A O 1
ATOM 650 N N . VAL A 1 76 ? 2.604 11.606 -1.782 1.00 92.50 76 VAL A N 1
ATOM 651 C CA . VAL A 1 76 ? 2.170 13.002 -1.944 1.00 92.50 76 VAL A CA 1
ATOM 652 C C . VAL A 1 76 ? 0.650 13.111 -1.827 1.00 92.50 76 VAL A C 1
ATOM 654 O O . VAL A 1 76 ? 0.146 14.081 -1.269 1.00 92.50 76 VAL A O 1
ATOM 657 N N . HIS A 1 77 ? -0.082 12.124 -2.344 1.00 92.38 77 HIS A N 1
ATOM 658 C CA . HIS A 1 77 ? -1.541 12.111 -2.342 1.00 92.38 77 HIS A CA 1
ATOM 659 C C . HIS A 1 77 ? -2.139 11.672 -0.996 1.00 92.38 77 HIS A C 1
ATOM 661 O O . HIS A 1 77 ? -3.198 12.151 -0.598 1.00 92.38 77 HIS A O 1
ATOM 667 N N . SER A 1 78 ? -1.466 10.766 -0.287 1.00 87.75 78 SER A N 1
ATOM 668 C CA . SER A 1 78 ? -1.921 10.190 0.974 1.00 87.75 78 SER A CA 1
ATOM 669 C C . SER A 1 78 ? -0.999 10.577 2.123 1.00 87.75 78 SER A C 1
ATOM 671 O O . SER A 1 78 ? 0.213 10.415 2.042 1.00 87.75 78 SER A O 1
ATOM 673 N N . ASN A 1 79 ? -1.590 11.011 3.237 1.00 87.31 79 ASN A N 1
ATOM 674 C CA . ASN A 1 79 ? -0.868 11.255 4.488 1.00 87.31 79 ASN A CA 1
ATOM 675 C C . ASN A 1 79 ? -0.942 10.050 5.450 1.00 87.31 79 ASN A C 1
ATOM 677 O O . ASN A 1 79 ? -0.761 10.202 6.658 1.00 87.31 79 ASN A O 1
ATOM 681 N N . LEU A 1 80 ? -1.289 8.864 4.937 1.00 89.88 80 LEU A N 1
ATOM 682 C CA . LEU A 1 80 ? -1.386 7.642 5.730 1.00 89.88 80 LEU A CA 1
ATOM 683 C C . LEU A 1 80 ? 0.001 7.058 6.020 1.00 89.88 80 LEU A C 1
ATOM 685 O O . LEU A 1 80 ? 0.941 7.193 5.233 1.00 89.88 80 LEU A O 1
ATOM 689 N N . ARG A 1 81 ? 0.114 6.333 7.137 1.00 91.50 81 ARG A N 1
ATOM 690 C CA . ARG A 1 81 ? 1.295 5.509 7.414 1.00 91.50 81 ARG A CA 1
ATOM 691 C C . ARG A 1 81 ? 1.444 4.450 6.319 1.00 91.50 81 ARG A C 1
ATOM 693 O O . ARG A 1 81 ? 0.461 3.837 5.908 1.00 91.50 81 ARG A O 1
ATOM 700 N N . ILE A 1 82 ? 2.685 4.209 5.903 1.00 92.88 82 ILE A N 1
ATOM 701 C CA . ILE A 1 82 ? 3.037 3.160 4.945 1.00 92.88 82 ILE A CA 1
ATOM 702 C C . ILE A 1 82 ? 3.845 2.084 5.663 1.00 92.88 82 ILE A C 1
ATOM 704 O O . ILE A 1 82 ? 4.851 2.379 6.308 1.00 92.88 82 ILE A O 1
ATOM 708 N N . GLU A 1 83 ? 3.408 0.841 5.537 1.00 92.56 83 GLU A N 1
ATOM 709 C CA . GLU A 1 83 ? 4.105 -0.346 6.007 1.00 92.56 83 GLU A CA 1
ATOM 710 C C . GLU A 1 83 ? 4.703 -1.101 4.819 1.00 92.56 83 GLU A C 1
ATOM 712 O O . GLU A 1 83 ? 4.009 -1.420 3.855 1.00 92.56 83 GLU A O 1
ATOM 717 N N . PHE A 1 84 ? 5.998 -1.398 4.894 1.00 90.56 84 PHE A N 1
ATOM 718 C CA . PHE A 1 84 ? 6.694 -2.193 3.888 1.00 90.56 84 PHE A CA 1
ATOM 719 C C . PHE A 1 84 ? 6.829 -3.626 4.400 1.00 90.56 84 PHE A C 1
ATOM 721 O O . PHE A 1 84 ? 7.349 -3.843 5.494 1.00 90.56 84 PHE A O 1
ATOM 728 N N . ARG A 1 85 ? 6.363 -4.599 3.616 1.00 87.19 85 ARG A N 1
ATOM 729 C CA . ARG A 1 85 ? 6.477 -6.033 3.903 1.00 87.19 85 ARG A CA 1
ATOM 730 C C . ARG A 1 85 ? 7.291 -6.709 2.813 1.00 87.19 85 ARG A C 1
ATOM 732 O O . ARG A 1 85 ? 7.132 -6.406 1.634 1.00 87.19 85 ARG A O 1
ATOM 739 N N . ASP A 1 86 ? 8.143 -7.638 3.211 1.00 83.00 86 ASP A N 1
ATOM 740 C CA . ASP A 1 86 ? 9.033 -8.379 2.323 1.00 83.00 86 ASP A CA 1
ATOM 741 C C . ASP A 1 86 ? 8.753 -9.875 2.493 1.00 83.00 86 ASP A C 1
ATOM 743 O O . ASP A 1 86 ? 8.711 -10.362 3.622 1.00 83.00 86 ASP A O 1
ATOM 747 N N . THR A 1 87 ? 8.510 -10.598 1.393 1.00 76.56 87 THR A N 1
ATOM 748 C CA . THR A 1 87 ? 8.204 -12.039 1.450 1.00 76.56 87 THR A CA 1
ATOM 749 C C . THR A 1 87 ? 9.439 -12.939 1.351 1.00 76.56 87 THR A C 1
ATOM 751 O O . THR A 1 87 ? 9.288 -14.159 1.396 1.00 76.56 87 THR A O 1
ATOM 754 N N . ARG A 1 88 ? 10.674 -12.398 1.269 1.00 69.50 88 ARG A N 1
ATOM 755 C CA . ARG A 1 88 ? 11.904 -13.229 1.236 1.00 69.50 88 ARG A CA 1
ATOM 756 C C . ARG A 1 88 ? 12.098 -14.005 2.529 1.00 69.50 88 ARG A C 1
ATOM 758 O O . ARG A 1 88 ? 12.700 -15.075 2.523 1.00 69.50 88 ARG A O 1
ATOM 765 N N . TRP A 1 89 ? 11.621 -13.441 3.631 1.00 59.19 89 TRP A N 1
ATOM 766 C CA . TRP A 1 89 ? 11.677 -14.056 4.941 1.00 59.19 89 TRP A CA 1
ATOM 767 C C . TRP A 1 89 ? 10.235 -14.293 5.373 1.00 59.19 89 TRP A C 1
ATOM 769 O O . TRP A 1 89 ? 9.555 -13.320 5.704 1.00 59.19 89 TRP A O 1
ATOM 779 N N . PRO A 1 90 ? 9.725 -15.542 5.373 1.00 54.97 90 PRO A N 1
ATOM 780 C CA . PRO A 1 90 ? 8.504 -15.818 6.112 1.00 54.97 90 PRO A CA 1
ATOM 781 C C . PRO A 1 90 ? 8.754 -15.305 7.525 1.00 54.97 90 PRO A C 1
ATOM 783 O O . PRO A 1 90 ? 9.735 -15.704 8.158 1.00 54.97 90 PRO A O 1
ATOM 786 N N . VAL A 1 91 ? 7.933 -14.348 7.959 1.00 50.84 91 VAL A N 1
ATOM 787 C CA . VAL A 1 91 ? 8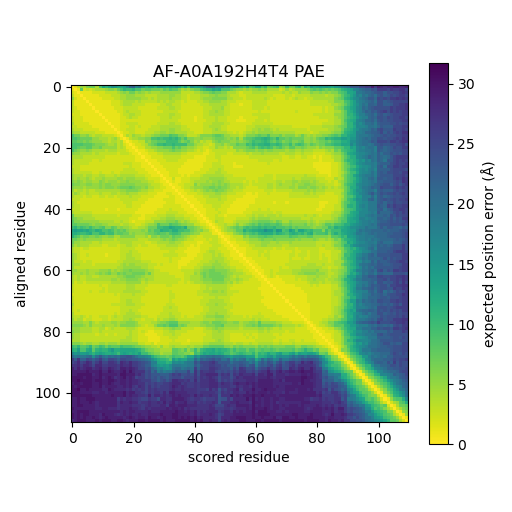.003 -13.767 9.297 1.00 50.84 91 VAL A CA 1
ATOM 788 C C . VAL A 1 91 ? 8.078 -14.942 10.263 1.00 50.84 91 VAL A C 1
ATOM 790 O O . VAL A 1 91 ? 7.111 -15.692 10.408 1.00 50.84 91 VAL A O 1
ATOM 793 N N . ARG A 1 92 ? 9.247 -15.168 10.877 1.00 43.91 92 ARG A N 1
ATOM 794 C CA . ARG A 1 92 ? 9.294 -16.039 12.047 1.00 43.91 92 ARG A CA 1
ATOM 795 C C . ARG A 1 92 ? 8.368 -15.354 13.044 1.00 43.91 92 ARG A C 1
ATOM 797 O O . ARG A 1 92 ? 8.564 -14.161 13.260 1.00 43.91 92 ARG A O 1
ATOM 804 N N . PRO A 1 93 ? 7.351 -16.032 13.596 1.00 40.72 93 PRO A N 1
ATOM 805 C CA . PRO A 1 93 ? 6.510 -15.422 14.607 1.00 40.72 93 PRO A CA 1
ATOM 806 C C . PRO A 1 93 ? 7.405 -15.117 15.807 1.00 40.72 93 PRO A C 1
ATOM 808 O O . PRO A 1 93 ? 7.691 -15.988 16.624 1.00 40.72 93 PRO A O 1
ATOM 811 N N . GLU A 1 94 ? 7.914 -13.895 15.888 1.00 40.06 94 GLU A N 1
ATOM 812 C CA . GLU A 1 94 ? 8.510 -13.378 17.101 1.00 40.06 94 GLU A CA 1
ATOM 813 C C . GLU A 1 94 ? 7.368 -13.143 18.087 1.00 40.06 94 GLU A C 1
ATOM 815 O O . GLU A 1 94 ? 6.639 -12.158 18.055 1.00 40.06 94 GLU A O 1
ATOM 820 N N . SER A 1 95 ? 7.148 -14.187 18.881 1.00 46.19 95 SER A N 1
ATOM 821 C CA . SER A 1 95 ? 6.630 -14.200 20.239 1.00 46.19 95 SER A CA 1
ATOM 822 C C . SER A 1 95 ? 6.215 -12.837 20.792 1.00 46.19 95 SER A C 1
ATOM 824 O O . SER A 1 95 ? 6.987 -12.165 21.465 1.00 46.19 95 SER A O 1
ATOM 826 N N . THR A 1 96 ? 4.951 -12.483 20.600 1.00 38.44 96 THR A N 1
ATOM 827 C CA . THR A 1 96 ? 4.035 -12.138 21.694 1.00 38.44 96 THR A CA 1
ATOM 828 C C . THR A 1 96 ? 2.626 -12.307 21.146 1.00 38.44 96 THR A C 1
ATOM 830 O O . THR A 1 96 ? 2.019 -11.392 20.596 1.00 38.44 96 THR A O 1
ATOM 833 N N . VAL A 1 97 ? 2.097 -13.521 21.298 1.00 41.47 97 VAL A N 1
ATOM 834 C CA . VAL A 1 97 ? 0.652 -13.705 21.385 1.00 41.47 97 VAL A CA 1
ATOM 835 C C . VAL A 1 97 ? 0.239 -12.967 22.657 1.00 41.47 97 VAL A C 1
ATOM 837 O O . VAL A 1 97 ? 0.304 -13.517 23.755 1.00 41.47 97 VAL A O 1
ATOM 840 N N . LEU A 1 98 ? -0.121 -11.688 22.531 1.00 40.44 98 LEU A N 1
ATOM 841 C CA . LEU A 1 98 ? -1.004 -11.061 23.504 1.00 40.44 98 LEU A CA 1
ATOM 842 C C . LEU A 1 98 ? -2.308 -11.837 23.381 1.00 40.44 98 LEU A C 1
ATOM 844 O O . LEU A 1 98 ? -3.078 -11.657 22.444 1.00 40.44 98 LEU A O 1
ATOM 848 N N . VAL A 1 99 ? -2.444 -12.805 24.280 1.00 39.75 99 VAL A N 1
ATOM 849 C CA . VAL A 1 99 ? -3.649 -13.579 24.527 1.00 39.75 99 VAL A CA 1
ATOM 850 C C . VAL A 1 99 ? -4.833 -12.610 24.554 1.00 39.75 99 VAL A C 1
ATOM 852 O O . VAL A 1 99 ? -5.014 -11.852 25.506 1.00 39.75 99 VAL A O 1
ATOM 855 N N . ASP A 1 100 ? -5.639 -12.631 23.496 1.00 38.47 100 ASP A N 1
ATOM 856 C CA . ASP A 1 100 ? -6.986 -12.082 23.536 1.00 38.47 100 ASP A CA 1
ATOM 857 C C . ASP A 1 100 ? -7.831 -13.092 24.318 1.00 38.47 100 ASP A C 1
ATOM 859 O O . ASP A 1 100 ? -8.338 -14.082 23.791 1.00 38.47 100 ASP A O 1
ATOM 863 N N . ARG A 1 101 ? -7.862 -12.922 25.644 1.00 49.25 101 ARG A N 1
ATOM 864 C CA . ARG A 1 101 ? -8.617 -13.787 26.558 1.00 49.25 101 ARG A CA 1
ATOM 865 C C . ARG A 1 101 ? -10.074 -13.352 26.651 1.00 49.25 101 ARG A C 1
ATOM 867 O O . ARG A 1 101 ? -10.586 -13.275 27.760 1.00 49.25 101 ARG A O 1
ATOM 874 N N . VAL A 1 102 ? -10.754 -13.049 25.546 1.00 51.97 102 VAL A N 1
ATOM 875 C CA . VAL A 1 102 ? -12.207 -12.841 25.603 1.00 51.97 102 VAL A CA 1
ATOM 876 C C . VAL A 1 102 ? -12.900 -13.267 24.308 1.00 51.97 102 VAL A C 1
ATOM 878 O O . VAL A 1 102 ? -13.504 -12.462 23.614 1.00 51.97 102 VAL A O 1
ATOM 881 N N . HIS A 1 103 ? -12.917 -14.569 24.030 1.00 44.03 103 HIS A N 1
ATOM 882 C CA . HIS A 1 103 ? -14.066 -15.158 23.342 1.00 44.03 103 HIS A CA 1
ATOM 883 C C . HIS A 1 103 ? -14.597 -16.320 24.171 1.00 44.03 103 HIS A C 1
ATOM 885 O O . HIS A 1 103 ? -14.090 -17.438 24.147 1.00 44.03 103 HIS A O 1
ATOM 891 N N . GLY A 1 104 ? -15.610 -15.992 24.973 1.00 41.06 104 GLY A N 1
ATOM 892 C CA . GLY A 1 104 ? -16.464 -16.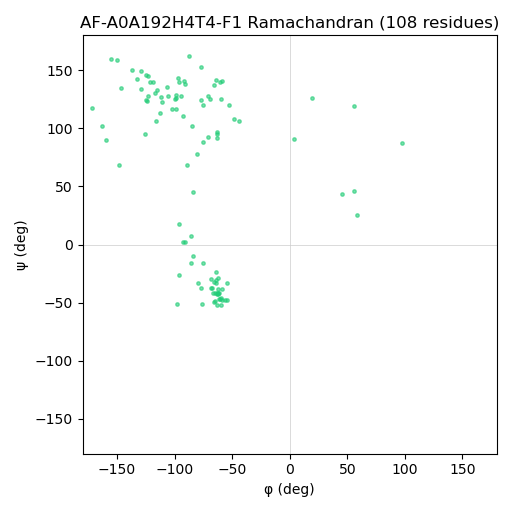959 25.630 1.00 41.06 104 GLY A CA 1
ATOM 893 C C . GLY A 1 104 ? -17.470 -17.547 24.644 1.00 41.06 104 GLY A C 1
ATOM 894 O O . GLY A 1 104 ? -18.246 -16.821 24.034 1.00 41.06 104 GLY A O 1
ATOM 895 N N . HIS A 1 105 ? -17.459 -18.870 24.548 1.00 41.16 105 HIS A N 1
ATOM 896 C CA . HIS A 1 105 ? -18.622 -19.747 24.404 1.00 41.16 105 HIS A CA 1
ATOM 897 C C . HIS A 1 105 ? -18.080 -21.136 24.785 1.00 41.16 105 HIS A C 1
ATOM 899 O O . HIS A 1 105 ? -17.191 -21.655 24.126 1.00 41.16 105 HIS A O 1
ATOM 905 N N . GLY A 1 106 ? -18.339 -21.650 25.984 1.00 38.25 106 GLY A N 1
ATOM 906 C CA . GLY A 1 106 ? -19.623 -22.255 26.317 1.00 38.25 106 GLY A CA 1
ATOM 907 C C . GLY A 1 106 ? -19.498 -23.776 26.153 1.00 38.25 106 GLY A C 1
ATOM 908 O O . GLY A 1 106 ? -19.711 -24.285 25.065 1.00 38.25 106 GLY A O 1
ATOM 909 N N . SER A 1 107 ? -19.058 -24.439 27.229 1.00 42.41 107 SER A N 1
ATOM 910 C CA . SER A 1 107 ? -19.324 -25.833 27.650 1.00 42.41 107 SER A CA 1
ATOM 911 C C . SER A 1 107 ? -19.838 -26.883 26.646 1.00 42.41 107 SER A C 1
ATOM 913 O O . SER A 1 107 ? -20.957 -26.729 26.170 1.00 42.41 107 SER A O 1
ATOM 915 N N . VAL A 1 108 ? -19.132 -28.021 26.539 1.00 43.25 108 VAL A N 1
ATOM 916 C CA . VAL A 1 108 ? -19.608 -29.428 26.737 1.00 43.25 108 VAL A CA 1
ATOM 917 C C . VAL A 1 108 ? -18.363 -30.354 26.705 1.00 43.25 108 VAL A C 1
ATOM 919 O O . VAL A 1 108 ? -17.529 -30.164 25.827 1.00 43.25 108 VAL A O 1
ATOM 922 N N . THR A 1 109 ? -17.999 -31.087 27.776 1.00 38.56 109 THR A N 1
ATOM 923 C CA . THR A 1 109 ? -18.344 -32.505 28.115 1.00 38.56 109 THR A CA 1
ATOM 924 C C . THR A 1 109 ? -17.933 -33.463 26.981 1.00 38.56 109 THR A C 1
ATOM 926 O O . THR A 1 109 ? -18.335 -33.230 25.851 1.00 38.56 109 THR A O 1
ATOM 929 N N . GLU A 1 110 ? -17.049 -34.453 27.157 1.00 36.34 110 GLU A N 1
ATOM 930 C CA . GLU A 1 110 ? -17.054 -35.610 28.086 1.00 36.34 110 GLU A CA 1
ATOM 931 C C . GLU A 1 110 ? -15.668 -35.961 28.661 1.00 36.34 110 GLU A C 1
ATOM 933 O O . GLU A 1 110 ? -14.649 -35.734 27.969 1.00 36.34 110 GLU A O 1
#

Radius of gyration: 17.8 Å; Cα contacts (8 Å, |Δi|>4): 148; chains: 1; bounding box: 32×49×44 Å

Foldseek 3Di:
DDPQLVQLVVLVVVPPPVDPQKAKAKEWECDPVQQKIWIWIWIDRNPDPDIDIDTRDIDGNVPVVVVVVNVVSCVVSDPHHYHYHYPPDPPPPPDDPPPPPDDDDDDDDD

Secondary structure (DSSP, 8-state):
--HHHHHHHHHHHHH----TTEEEEEEEEEETTTTEEEEEEEEEETTSSPEEEEEEEEEETT-HHHHHHHHHHHHHH--S-EEEEESSS-----S---------------

Mean predicted aligned error: 10.15 Å